Protein AF-A0A1Q3M1L5-F1 (afdb_monomer)

Sequence (133 aa):
MLYLYFLTCEHQNSAGCFRLPNGYASADLGWPTEQYMSVRQILIDGEMIAFDAATSTIYVERWFQHCAAMSDKHAIGIRRVISAIESDVIREKVEADFEASEVLRKGIQNPLDVSFSNGSHLLKSNFMTGRAR

Nearest PDB structures (foldseek):
  5y6i-assembly1_B  TM=6.239E-01  e=2.937E-01  Pseudomonas aeruginosa
  2qqa-assembly1_A-2  TM=4.681E-01  e=2.451E-01  Corynebacterium diphtheriae
  4b8x-assembly1_B  TM=4.845E-01  e=1.498E+00  Streptomyces coelicolor
  2isz-assembly1_B  TM=4.526E-01  e=1.328E+00  Mycobacterium tu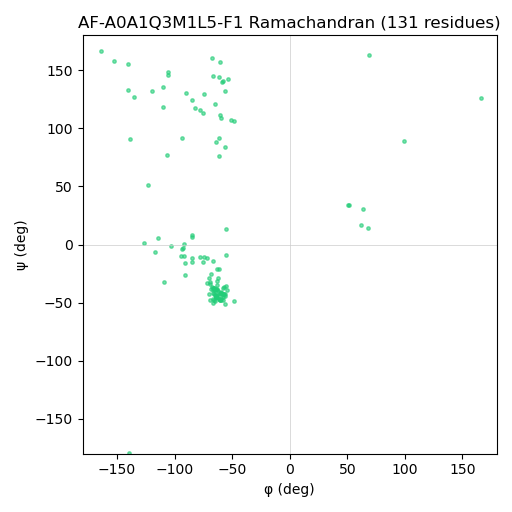berculosis
  2isy-assembly1_B  TM=4.240E-01  e=1.177E+00  Mycobacterium tuberculosis

Foldseek 3Di:
DLLVCLVDPPQADLLQKGADDLVNSCVVVVHDSVVVVVVVVVCVVVQQWDADPVRNMIHGPLSCVPRAQPDPVSLVVNVVVLVPDPDPVVSVVSVVSNVVSVCVVVDVCDPVNPPPPDDPPVVPPCPPVPPDD

Structure (mmCIF, N/CA/C/O backbone):
data_AF-A0A1Q3M1L5-F1
#
_entry.id   AF-A0A1Q3M1L5-F1
#
loop_
_atom_site.group_PDB
_atom_site.id
_atom_site.type_symbol
_atom_site.label_atom_id
_atom_site.label_alt_id
_atom_site.label_comp_id
_atom_site.label_asym_id
_atom_site.label_entity_id
_atom_site.label_seq_id
_atom_site.pdbx_PDB_ins_code
_atom_site.Cartn_x
_atom_site.Cartn_y
_atom_site.Cartn_z
_atom_site.occupancy
_atom_site.B_iso_or_equiv
_atom_site.auth_seq_id
_atom_site.auth_comp_id
_atom_site.auth_asym_id
_atom_site.auth_atom_id
_atom_site.pdbx_PDB_model_num
ATOM 1 N N . MET A 1 1 ? -16.704 3.752 -2.698 1.00 83.81 1 MET A N 1
ATOM 2 C CA . MET A 1 1 ? -16.110 4.915 -2.001 1.00 83.81 1 MET A CA 1
ATOM 3 C C . MET A 1 1 ? -14.828 4.542 -1.268 1.00 83.81 1 MET A C 1
ATOM 5 O O . MET A 1 1 ? -13.820 5.163 -1.557 1.00 83.81 1 MET A O 1
ATOM 9 N N . LEU A 1 2 ? -14.812 3.503 -0.420 1.00 95.50 2 LEU A N 1
ATOM 10 C CA . LEU A 1 2 ? -13.605 3.128 0.334 1.00 95.50 2 LEU A CA 1
ATOM 11 C C . LEU A 1 2 ? -12.372 2.820 -0.540 1.00 95.50 2 LEU A C 1
ATOM 13 O O . LEU A 1 2 ? -11.283 3.296 -0.251 1.00 95.50 2 LEU A O 1
ATOM 17 N N . TYR A 1 3 ? -12.545 2.089 -1.645 1.00 96.44 3 TYR A N 1
ATOM 18 C CA . TYR A 1 3 ? -11.431 1.808 -2.559 1.00 96.44 3 TYR A CA 1
ATOM 19 C C . TYR A 1 3 ? -10.819 3.083 -3.161 1.00 96.44 3 TYR A C 1
ATOM 21 O O . TYR A 1 3 ? -9.604 3.233 -3.176 1.00 96.44 3 TYR A O 1
ATOM 29 N N . LEU A 1 4 ? -11.658 4.040 -3.581 1.00 95.44 4 LEU A N 1
ATOM 30 C CA . LEU A 1 4 ? -11.189 5.338 -4.076 1.00 95.44 4 LEU A CA 1
ATOM 31 C C . LEU A 1 4 ? -10.391 6.081 -3.001 1.00 95.44 4 LEU A C 1
ATOM 33 O O . LEU A 1 4 ? -9.333 6.616 -3.301 1.00 95.44 4 LEU A O 1
ATOM 37 N N . TYR A 1 5 ? -10.859 6.055 -1.751 1.00 95.94 5 TYR A N 1
ATOM 38 C CA . TYR A 1 5 ? -10.115 6.629 -0.635 1.00 95.94 5 TYR A CA 1
ATOM 39 C C . TYR A 1 5 ? -8.724 5.990 -0.491 1.00 95.94 5 TYR A C 1
ATOM 41 O O . TYR A 1 5 ? -7.746 6.722 -0.412 1.00 95.94 5 TYR A O 1
ATOM 49 N N . PHE A 1 6 ? -8.581 4.662 -0.565 1.00 96.62 6 PHE A N 1
ATOM 50 C CA . PHE A 1 6 ? -7.250 4.034 -0.514 1.00 96.62 6 PHE A CA 1
ATOM 51 C C . PHE A 1 6 ? -6.341 4.425 -1.683 1.00 96.62 6 PHE A C 1
ATOM 53 O O . PHE A 1 6 ? -5.131 4.530 -1.504 1.00 96.62 6 PHE A O 1
ATOM 60 N N . LEU A 1 7 ? -6.901 4.687 -2.864 1.00 95.31 7 LEU A N 1
ATOM 61 C CA . LEU A 1 7 ? -6.125 5.160 -4.011 1.00 95.31 7 LEU A CA 1
ATOM 62 C C . LEU A 1 7 ? -5.619 6.598 -3.842 1.00 95.31 7 LEU A C 1
ATOM 64 O O . LEU A 1 7 ? -4.586 6.935 -4.414 1.00 95.31 7 LEU A O 1
ATOM 68 N N . THR A 1 8 ? -6.335 7.442 -3.093 1.00 93.81 8 THR A N 1
ATOM 69 C CA . THR A 1 8 ? -6.110 8.899 -3.102 1.00 93.81 8 THR A CA 1
ATOM 70 C C . THR A 1 8 ? -5.878 9.535 -1.730 1.00 93.81 8 THR A C 1
ATOM 72 O O . THR A 1 8 ? -5.760 10.756 -1.661 1.00 93.81 8 THR A O 1
ATOM 75 N N . CYS A 1 9 ? -5.869 8.770 -0.636 1.00 92.19 9 CYS A N 1
ATOM 76 C CA . CYS A 1 9 ? -5.687 9.319 0.712 1.00 92.19 9 CYS A CA 1
ATOM 77 C C . CYS A 1 9 ? -4.279 9.897 0.922 1.00 92.19 9 CYS A C 1
ATOM 79 O O . CYS A 1 9 ? -3.3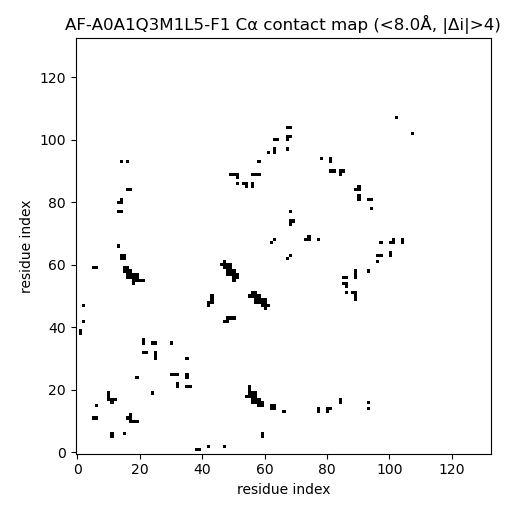30 9.546 0.221 1.00 92.19 9 CYS A O 1
ATOM 81 N N . GLU A 1 10 ? -4.132 10.756 1.932 1.00 90.69 10 GLU A N 1
ATOM 82 C CA . GLU A 1 10 ? -2.849 11.394 2.266 1.00 90.69 10 GLU A CA 1
ATOM 83 C C . GLU A 1 10 ? -1.759 10.406 2.704 1.00 90.69 10 GLU A C 1
ATOM 85 O O . GLU A 1 10 ? -0.571 10.709 2.613 1.00 90.69 10 GLU A O 1
ATOM 90 N N . HIS A 1 11 ? -2.151 9.214 3.155 1.00 89.94 11 HIS A N 1
ATOM 91 C CA . HIS A 1 11 ? -1.225 8.163 3.566 1.00 89.94 11 HIS A CA 1
ATOM 92 C C . HIS A 1 11 ? -0.605 7.417 2.381 1.00 89.94 11 HIS A C 1
ATOM 94 O O . HIS A 1 11 ? 0.323 6.628 2.576 1.00 89.94 11 HIS A O 1
ATOM 100 N N . GLN A 1 12 ? -1.111 7.640 1.165 1.00 92.12 12 GLN A N 1
ATOM 101 C CA . GLN A 1 12 ? -0.648 6.929 -0.013 1.00 92.12 12 GLN A CA 1
ATOM 102 C C . GLN A 1 12 ? 0.803 7.292 -0.353 1.00 92.12 12 GLN A C 1
ATOM 104 O O . GLN A 1 12 ? 1.255 8.426 -0.189 1.00 92.12 12 GLN A O 1
ATOM 109 N N . ASN A 1 13 ? 1.551 6.311 -0.851 1.00 94.44 13 ASN A N 1
ATOM 110 C CA . ASN A 1 13 ? 2.940 6.482 -1.259 1.00 94.44 13 ASN A CA 1
ATOM 111 C C . ASN A 1 13 ? 3.235 5.724 -2.560 1.00 94.44 13 ASN A C 1
ATOM 113 O O . ASN A 1 13 ? 2.368 5.080 -3.149 1.00 94.44 13 ASN A O 1
ATOM 117 N N . SER A 1 14 ? 4.480 5.801 -3.030 1.00 95.06 14 SER A N 1
ATOM 118 C CA . SER A 1 14 ? 4.882 5.189 -4.299 1.00 95.06 14 SER A CA 1
ATOM 119 C C . SER A 1 14 ? 4.833 3.657 -4.306 1.00 95.06 14 SER A C 1
ATOM 121 O O . SER A 1 14 ? 4.850 3.075 -5.388 1.00 95.06 14 SER A O 1
ATOM 123 N N . ALA A 1 15 ? 4.733 3.003 -3.144 1.00 96.81 15 ALA A N 1
ATOM 124 C CA . ALA A 1 15 ? 4.612 1.552 -3.028 1.00 96.81 15 ALA A CA 1
ATOM 125 C C . ALA A 1 15 ? 3.154 1.056 -2.957 1.00 96.81 15 ALA A C 1
ATOM 127 O O . ALA A 1 15 ? 2.937 -0.152 -2.905 1.00 96.81 15 ALA A O 1
ATOM 128 N N . GLY A 1 16 ? 2.157 1.952 -2.928 1.00 96.19 16 GLY A N 1
ATOM 129 C CA . GLY A 1 16 ? 0.746 1.558 -2.829 1.00 96.19 16 GLY A CA 1
ATOM 130 C C . GLY A 1 16 ? 0.373 0.933 -1.481 1.00 96.19 16 GLY A C 1
ATOM 131 O O . GLY A 1 16 ? -0.661 0.271 -1.378 1.00 96.19 16 GLY A O 1
ATOM 132 N N . CYS A 1 17 ? 1.238 1.081 -0.472 1.00 96.94 17 CYS A N 1
ATOM 133 C CA . CYS A 1 17 ? 1.165 0.371 0.799 1.00 96.94 17 CYS A CA 1
ATOM 134 C C . CYS A 1 17 ? 1.411 1.313 1.974 1.00 96.94 17 CYS A C 1
ATOM 136 O O . CYS A 1 17 ? 2.446 1.975 2.034 1.00 96.94 17 CYS A O 1
ATOM 138 N N . PHE A 1 18 ? 0.505 1.342 2.946 1.00 97.31 18 PHE A N 1
ATOM 139 C CA . PHE A 1 18 ? 0.584 2.257 4.083 1.00 97.31 18 PHE A CA 1
ATOM 140 C C . PHE A 1 18 ? -0.104 1.689 5.325 1.00 97.31 18 PHE A C 1
ATOM 142 O O . PHE A 1 18 ? -0.958 0.805 5.252 1.00 97.31 18 PHE A O 1
ATOM 149 N N . ARG A 1 19 ? 0.277 2.198 6.498 1.00 96.19 19 ARG A N 1
ATOM 150 C CA . ARG A 1 19 ? -0.367 1.854 7.768 1.00 96.19 19 ARG A CA 1
ATOM 151 C C . ARG A 1 19 ? -1.591 2.746 7.983 1.00 96.19 19 ARG A C 1
ATOM 153 O O . ARG A 1 19 ? -1.456 3.963 8.022 1.00 96.19 19 ARG A O 1
ATOM 160 N N . LEU A 1 20 ? -2.756 2.133 8.187 1.00 96.38 20 LEU A N 1
ATOM 161 C CA . LEU A 1 20 ? -4.017 2.817 8.459 1.00 96.38 20 LEU A CA 1
ATOM 162 C C . LEU A 1 20 ? -4.837 2.107 9.556 1.00 96.38 20 LEU A C 1
ATOM 164 O O . LEU A 1 20 ? -5.663 1.231 9.273 1.00 96.38 20 LEU A O 1
ATOM 168 N N . PRO A 1 21 ? -4.642 2.495 10.828 1.00 96.75 21 PRO A N 1
ATOM 169 C CA . PRO A 1 21 ? -5.519 2.113 11.926 1.00 96.75 21 PRO A CA 1
ATOM 170 C C . PRO A 1 21 ? -6.989 2.446 11.646 1.00 96.75 21 PRO A C 1
ATOM 172 O O . PRO A 1 21 ? -7.308 3.513 11.121 1.00 96.75 21 PRO A O 1
ATOM 175 N N . ASN A 1 22 ? -7.901 1.568 1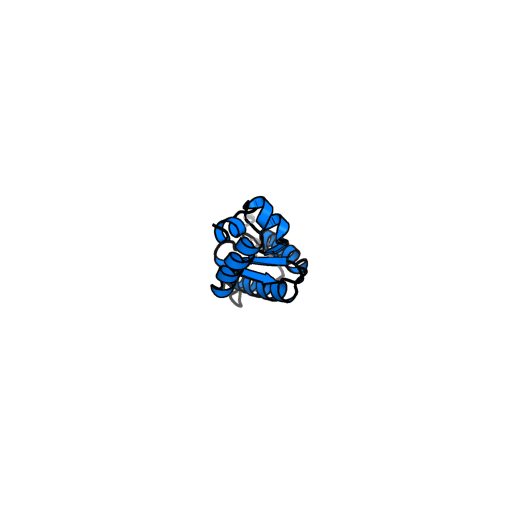2.077 1.00 96.12 22 ASN A N 1
ATOM 176 C CA . ASN A 1 22 ? -9.336 1.713 11.800 1.00 96.12 22 ASN A CA 1
ATOM 177 C C . ASN A 1 22 ? -9.911 3.064 12.261 1.00 96.12 22 ASN A C 1
ATOM 179 O O . ASN A 1 22 ? -10.793 3.602 11.598 1.00 96.12 22 ASN A O 1
ATOM 183 N N . GLY A 1 23 ? -9.421 3.606 13.383 1.00 94.69 23 GLY 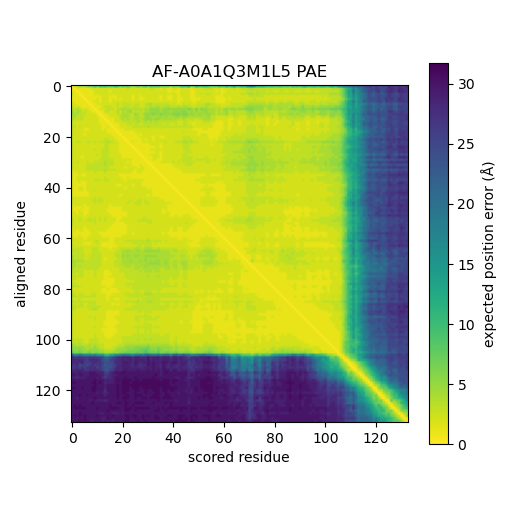A N 1
ATOM 184 C CA . GLY A 1 23 ? -9.890 4.882 13.930 1.00 94.69 23 GLY A CA 1
ATOM 185 C C . GLY A 1 23 ? -9.618 6.073 13.010 1.00 94.69 23 GLY A C 1
ATOM 186 O O . GLY A 1 23 ? -10.490 6.923 12.869 1.00 94.69 23 GLY A O 1
ATOM 187 N N . TYR A 1 24 ? -8.464 6.099 12.333 1.00 95.12 24 TYR A N 1
ATOM 188 C CA . TYR A 1 24 ? -8.145 7.157 11.369 1.00 95.12 24 TYR A CA 1
ATOM 189 C C . TYR A 1 24 ? -9.024 7.049 10.124 1.00 95.12 24 TYR A C 1
ATOM 191 O O . TYR A 1 24 ? -9.694 8.011 9.772 1.00 95.12 24 TYR A O 1
ATOM 199 N N . ALA A 1 25 ? -9.144 5.848 9.548 1.00 94.44 25 ALA A N 1
ATOM 200 C CA . ALA A 1 25 ? -10.026 5.619 8.401 1.00 94.44 25 ALA A CA 1
ATOM 201 C C . ALA A 1 25 ? -11.482 6.021 8.694 1.00 94.44 25 ALA A C 1
ATOM 203 O O . ALA A 1 25 ? -12.156 6.638 7.874 1.00 94.44 25 ALA A O 1
ATOM 204 N N . SER A 1 26 ? -11.969 5.668 9.886 1.00 95.50 26 SER A N 1
ATOM 205 C CA . SER A 1 26 ? -13.335 5.966 10.322 1.00 95.50 26 SER A CA 1
ATOM 206 C C . SER A 1 26 ? -13.555 7.468 10.507 1.00 95.50 26 SER A C 1
ATOM 208 O O . SER A 1 26 ? -14.607 7.975 10.122 1.00 95.50 26 SER A O 1
ATOM 210 N N . ALA A 1 27 ? -12.561 8.184 11.045 1.00 95.31 27 ALA A N 1
ATOM 211 C CA . ALA A 1 27 ? -12.607 9.635 11.197 1.00 95.31 27 ALA A CA 1
ATOM 212 C C . ALA A 1 27 ? -12.628 10.351 9.837 1.00 95.31 27 ALA A C 1
ATOM 214 O O . ALA A 1 27 ? -13.498 11.191 9.618 1.00 95.31 27 ALA A O 1
ATOM 215 N N . ASP A 1 28 ? -11.745 9.968 8.912 1.00 94.31 28 ASP A N 1
ATOM 216 C CA . ASP A 1 28 ? -11.653 10.573 7.577 1.00 94.31 28 ASP A CA 1
ATOM 217 C C . ASP A 1 28 ? -12.930 10.372 6.753 1.00 94.31 28 ASP A C 1
ATOM 219 O O . ASP A 1 28 ? -13.379 11.268 6.038 1.00 94.31 28 ASP A O 1
ATOM 223 N N . LEU A 1 29 ? -13.525 9.181 6.850 1.00 93.81 29 LEU A N 1
ATOM 224 C CA . LEU A 1 29 ? -14.732 8.817 6.106 1.00 93.81 29 LEU A CA 1
ATOM 225 C C . LEU A 1 29 ? -16.022 9.275 6.800 1.00 93.81 29 LEU A C 1
ATOM 227 O O . LEU A 1 29 ? -17.086 9.252 6.178 1.00 93.81 29 LEU A O 1
ATOM 231 N N . GLY A 1 30 ? -15.952 9.648 8.082 1.00 95.94 30 GLY A N 1
ATOM 232 C CA . GLY A 1 30 ? -17.123 9.908 8.920 1.00 95.94 30 GLY A CA 1
ATOM 233 C C . GLY A 1 30 ? -17.998 8.667 9.129 1.00 95.94 30 GLY A C 1
ATOM 234 O O . GLY A 1 30 ? -19.219 8.783 9.225 1.00 95.94 30 GLY A O 1
ATOM 235 N N . TRP A 1 31 ? -17.402 7.470 9.133 1.00 96.94 31 TRP A N 1
ATOM 236 C CA . TRP A 1 31 ? -18.122 6.195 9.226 1.00 96.94 31 TRP A CA 1
ATOM 237 C C . TRP A 1 31 ? -17.972 5.559 10.609 1.00 96.94 31 TRP A C 1
ATOM 239 O O . TRP A 1 31 ? -16.913 5.668 11.225 1.00 96.94 31 TRP A O 1
ATOM 249 N N . PRO A 1 32 ? -18.980 4.810 11.089 1.00 97.50 32 PRO A N 1
ATOM 250 C CA . PRO A 1 32 ? -18.789 3.877 12.189 1.00 97.50 32 PRO A CA 1
ATOM 251 C C . PRO A 1 32 ? -17.707 2.843 11.851 1.00 97.50 32 PRO A C 1
ATOM 253 O O . PRO A 1 32 ? -17.669 2.304 10.742 1.00 97.50 32 PRO A O 1
ATOM 256 N N . THR A 1 33 ? -16.870 2.499 12.831 1.00 96.62 33 THR A N 1
ATOM 257 C CA . THR A 1 33 ? -15.766 1.541 12.656 1.00 96.62 33 THR A CA 1
ATOM 258 C C . THR A 1 33 ? -16.231 0.192 12.100 1.00 96.62 33 THR A C 1
ATOM 260 O O . THR A 1 33 ? -15.567 -0.381 11.240 1.00 96.62 33 THR A O 1
ATOM 263 N N . GLU A 1 34 ? -17.390 -0.305 12.536 1.00 97.12 34 GLU A N 1
ATOM 264 C CA . GLU A 1 34 ? -17.965 -1.570 12.056 1.00 97.12 34 GLU A CA 1
ATOM 265 C C . GLU A 1 34 ? -18.348 -1.510 10.569 1.00 97.12 34 GLU A C 1
ATOM 267 O O . GLU A 1 34 ? -18.098 -2.451 9.809 1.00 97.12 34 GLU A O 1
ATOM 272 N N . GLN A 1 35 ? -18.888 -0.372 10.120 1.00 97.00 35 GLN A N 1
ATOM 273 C CA . GLN A 1 35 ? -19.172 -0.134 8.706 1.00 97.00 35 GLN A CA 1
ATOM 274 C C . GLN A 1 35 ? -17.875 -0.112 7.889 1.00 97.00 35 GLN A C 1
ATOM 276 O O . GLN A 1 35 ? -17.793 -0.753 6.846 1.00 97.00 35 GLN A O 1
ATOM 281 N N . TYR A 1 36 ? -16.835 0.576 8.362 1.00 97.44 36 TYR A N 1
ATOM 282 C CA . TYR A 1 36 ? -15.535 0.562 7.691 1.00 97.44 36 TYR A CA 1
ATOM 283 C C . TYR A 1 36 ? -14.956 -0.857 7.594 1.00 97.44 36 TYR A C 1
ATOM 285 O O . TYR A 1 36 ? -14.536 -1.277 6.516 1.00 97.44 36 TYR A O 1
ATOM 293 N N . MET A 1 37 ? -14.969 -1.615 8.693 1.00 97.69 37 MET A N 1
ATOM 294 C CA . MET A 1 37 ? -14.421 -2.971 8.734 1.00 97.69 37 MET A CA 1
ATOM 295 C C . MET A 1 37 ? -15.170 -3.930 7.804 1.00 97.69 37 MET A C 1
ATOM 297 O O . MET A 1 37 ? -14.524 -4.684 7.079 1.00 97.69 37 MET A O 1
ATOM 301 N N . SER A 1 38 ? -16.505 -3.873 7.776 1.00 97.94 38 SER A N 1
ATOM 302 C CA . SER A 1 38 ? -17.318 -4.700 6.871 1.00 97.94 38 SER A CA 1
ATOM 303 C C . SER A 1 38 ? -17.063 -4.375 5.398 1.00 97.94 38 SER A C 1
ATOM 305 O O . SER A 1 38 ? -16.834 -5.280 4.600 1.00 97.94 38 SER A O 1
ATOM 307 N N . VAL A 1 39 ? -17.013 -3.091 5.028 1.00 97.94 39 VAL A N 1
ATOM 308 C CA . VAL A 1 39 ? -16.715 -2.688 3.645 1.00 97.94 39 VAL A CA 1
ATOM 309 C C . VAL A 1 39 ? -15.272 -3.029 3.267 1.00 97.94 39 VAL A C 1
ATOM 311 O O . VAL A 1 39 ? -15.026 -3.450 2.139 1.00 97.94 39 VAL A O 1
ATOM 314 N N . ARG A 1 40 ? -14.314 -2.903 4.194 1.00 98.12 40 ARG A N 1
ATOM 315 C CA . ARG A 1 40 ? -12.931 -3.343 3.968 1.00 98.12 40 ARG A CA 1
ATOM 316 C C . ARG A 1 40 ? -12.869 -4.843 3.695 1.00 98.12 40 ARG A C 1
ATOM 318 O O . ARG A 1 40 ? -12.154 -5.234 2.781 1.00 98.12 40 ARG A O 1
ATOM 325 N N . GLN A 1 41 ? -13.627 -5.658 4.431 1.00 98.31 41 GLN A N 1
ATOM 326 C CA . GLN A 1 41 ? -13.668 -7.103 4.199 1.00 98.31 41 GLN A CA 1
ATOM 327 C C . GLN A 1 41 ? -14.155 -7.435 2.784 1.00 98.31 41 GLN A C 1
ATOM 329 O O . GLN A 1 41 ? -13.519 -8.230 2.110 1.00 98.31 41 GLN A O 1
ATOM 334 N N . ILE A 1 42 ? -15.180 -6.740 2.280 1.00 98.38 42 ILE A N 1
ATOM 335 C CA . ILE A 1 42 ? -15.647 -6.903 0.891 1.00 98.38 42 ILE A CA 1
ATOM 336 C C . ILE A 1 42 ? -14.524 -6.613 -0.123 1.00 98.38 42 ILE A C 1
ATOM 338 O O . ILE A 1 42 ? -14.424 -7.287 -1.144 1.00 98.38 42 ILE A O 1
ATOM 342 N N . LEU A 1 43 ? -13.668 -5.618 0.142 1.00 98.25 43 LEU A N 1
ATOM 343 C CA . LEU A 1 43 ? -12.532 -5.303 -0.734 1.00 98.25 43 LEU A CA 1
ATOM 344 C C . LEU A 1 43 ? -11.411 -6.349 -0.656 1.00 98.25 43 LEU A C 1
ATOM 346 O O . LEU A 1 43 ? -10.751 -6.584 -1.666 1.00 98.25 43 LEU A O 1
ATOM 350 N N . ILE A 1 44 ? -11.200 -6.960 0.514 1.00 98.19 44 ILE A N 1
ATOM 351 C CA . ILE A 1 44 ? -10.262 -8.080 0.692 1.00 98.19 44 ILE A CA 1
ATOM 352 C C . ILE A 1 44 ? -10.775 -9.301 -0.076 1.00 98.19 44 ILE A C 1
ATOM 354 O O . ILE A 1 44 ? -10.045 -9.868 -0.882 1.00 98.19 44 ILE A O 1
ATOM 358 N N . ASP A 1 45 ? -12.047 -9.659 0.116 1.00 98.25 45 ASP A N 1
ATOM 359 C CA . ASP A 1 45 ? -12.684 -10.807 -0.542 1.00 98.25 45 ASP A CA 1
ATOM 360 C C . ASP A 1 45 ? -12.719 -10.646 -2.072 1.00 98.25 45 ASP A C 1
ATOM 362 O O . ASP A 1 45 ? -12.687 -11.626 -2.811 1.00 98.25 45 ASP A O 1
ATOM 366 N N . GLY A 1 46 ? -12.773 -9.400 -2.552 1.00 97.75 46 GLY A N 1
ATOM 367 C CA . GLY A 1 46 ? -12.691 -9.052 -3.969 1.00 97.75 46 GLY A CA 1
ATOM 368 C C . GLY A 1 46 ? -11.271 -8.921 -4.525 1.00 97.75 46 GLY A C 1
ATOM 369 O O . GLY A 1 46 ? -11.135 -8.455 -5.655 1.00 97.75 46 GLY A O 1
ATOM 370 N N . GLU A 1 47 ? -10.230 -9.252 -3.750 1.00 97.00 47 GLU A N 1
ATOM 371 C CA . GLU A 1 47 ? -8.813 -9.114 -4.134 1.00 97.00 47 GLU A CA 1
ATOM 372 C C . GLU A 1 47 ? -8.462 -7.705 -4.651 1.00 97.00 47 GLU A C 1
ATOM 374 O O . GLU A 1 47 ? -7.651 -7.522 -5.564 1.00 97.00 47 GLU A O 1
ATOM 379 N N . MET A 1 48 ? -9.117 -6.681 -4.099 1.00 97.81 48 MET A N 1
ATOM 380 C CA . MET A 1 48 ? -8.852 -5.280 -4.433 1.00 97.81 48 MET A CA 1
ATOM 381 C C . MET A 1 48 ? -7.799 -4.670 -3.508 1.00 97.81 48 MET A C 1
ATOM 383 O O . MET A 1 48 ? -7.116 -3.714 -3.882 1.00 97.81 48 MET A O 1
ATOM 387 N N . ILE A 1 49 ? -7.684 -5.204 -2.292 1.00 98.25 49 ILE A N 1
ATOM 388 C CA . ILE A 1 49 ? -6.658 -4.849 -1.315 1.00 98.25 49 ILE A CA 1
ATOM 389 C C . ILE A 1 49 ? -6.172 -6.100 -0.581 1.00 98.25 49 ILE A C 1
ATOM 391 O O . ILE A 1 49 ? -6.933 -7.047 -0.390 1.00 98.25 49 ILE A O 1
ATOM 395 N N . ALA A 1 50 ? -4.952 -6.036 -0.060 1.00 98.31 50 ALA A N 1
ATOM 396 C CA . ALA A 1 50 ? -4.489 -6.902 1.014 1.00 98.31 50 ALA A CA 1
ATOM 397 C C . ALA A 1 50 ? -4.419 -6.104 2.322 1.00 98.31 50 ALA A C 1
ATOM 399 O O . ALA A 1 50 ? -4.126 -4.905 2.324 1.00 98.31 50 ALA A O 1
ATOM 400 N N . PHE A 1 51 ? -4.703 -6.762 3.444 1.00 98.38 51 PHE A N 1
ATOM 401 C CA . PHE A 1 51 ? -4.710 -6.124 4.756 1.00 98.38 51 PHE A CA 1
ATOM 402 C C . PHE A 1 51 ? -4.122 -7.042 5.823 1.00 98.38 51 PHE A C 1
ATOM 404 O O . PHE A 1 51 ? -4.528 -8.195 5.943 1.00 98.38 51 PHE A O 1
ATOM 411 N N . ASP A 1 52 ? -3.225 -6.494 6.638 1.00 98.19 52 ASP A N 1
ATOM 412 C CA . ASP A 1 52 ? -2.734 -7.134 7.854 1.00 98.19 52 ASP A CA 1
ATOM 413 C C . ASP A 1 52 ? -3.266 -6.402 9.091 1.00 98.19 52 ASP A C 1
ATOM 415 O O . ASP A 1 52 ? -2.982 -5.224 9.326 1.00 98.19 52 ASP A O 1
ATOM 419 N N . ALA A 1 53 ? -4.033 -7.121 9.910 1.00 96.94 53 ALA A N 1
ATOM 420 C CA . ALA A 1 53 ? -4.637 -6.582 11.119 1.00 96.94 53 ALA A CA 1
ATOM 421 C C . ALA A 1 53 ? -3.612 -6.272 12.221 1.00 96.94 53 ALA A C 1
ATOM 423 O O . ALA A 1 53 ? -3.823 -5.317 12.971 1.00 96.94 53 ALA A O 1
ATOM 424 N N . ALA A 1 54 ? -2.513 -7.031 12.319 1.00 97.31 54 ALA A N 1
ATOM 425 C CA . ALA A 1 54 ? -1.531 -6.871 13.395 1.00 97.31 54 ALA A CA 1
ATOM 426 C C . ALA A 1 54 ? -0.807 -5.519 13.300 1.00 97.31 54 ALA A C 1
ATOM 428 O O . ALA A 1 54 ? -0.639 -4.802 14.286 1.00 97.31 54 ALA A O 1
ATOM 429 N N . THR A 1 55 ? -0.454 -5.137 12.078 1.00 97.50 55 THR A N 1
ATOM 430 C CA . THR A 1 55 ? 0.281 -3.908 11.748 1.00 97.50 55 THR A CA 1
ATOM 431 C C . THR A 1 55 ? -0.622 -2.817 11.171 1.00 97.50 55 THR A C 1
ATOM 433 O O . THR A 1 55 ? -0.165 -1.703 10.897 1.00 97.50 55 THR A O 1
ATOM 436 N N . SER A 1 56 ? -1.920 -3.100 11.006 1.00 97.50 56 SER A N 1
ATOM 437 C CA . SER A 1 56 ? -2.882 -2.224 10.327 1.00 97.50 56 SER A CA 1
ATOM 438 C C . SER A 1 56 ? -2.386 -1.760 8.952 1.00 97.50 56 SER A C 1
ATOM 440 O O . SER A 1 56 ? -2.632 -0.621 8.557 1.00 97.50 56 SER A O 1
ATOM 442 N N . THR A 1 57 ? -1.642 -2.605 8.241 1.00 97.94 57 THR A N 1
ATOM 443 C CA . THR A 1 57 ? -1.067 -2.279 6.936 1.00 97.94 57 THR A CA 1
ATOM 444 C C . THR A 1 57 ? -2.038 -2.650 5.825 1.00 97.94 57 THR A C 1
ATOM 446 O O . THR A 1 57 ? -2.556 -3.763 5.792 1.00 97.94 57 THR A O 1
ATOM 449 N N . ILE A 1 58 ? -2.274 -1.711 4.912 1.00 98.06 58 ILE A N 1
ATOM 450 C CA . ILE A 1 58 ? -3.073 -1.887 3.700 1.00 98.06 58 ILE A CA 1
ATOM 451 C C . ILE A 1 58 ? -2.130 -1.858 2.507 1.00 98.06 58 ILE A C 1
ATOM 453 O O . ILE A 1 58 ? -1.283 -0.971 2.421 1.00 98.06 58 ILE A O 1
ATOM 457 N N . TYR A 1 59 ? -2.329 -2.780 1.573 1.00 98.56 59 TYR A N 1
ATOM 458 C CA . TYR A 1 59 ? -1.759 -2.728 0.235 1.00 98.56 59 TYR A CA 1
ATOM 459 C C . TYR A 1 59 ? -2.878 -2.698 -0.801 1.00 98.56 59 TYR A C 1
ATOM 461 O O . TYR A 1 59 ? -3.816 -3.492 -0.730 1.00 98.56 59 TYR A O 1
ATOM 469 N N . VAL A 1 60 ? -2.787 -1.781 -1.761 1.00 98.25 60 VAL A N 1
ATOM 470 C CA . VAL A 1 60 ? -3.693 -1.747 -2.911 1.00 98.25 60 VAL A CA 1
ATOM 471 C C . VAL A 1 60 ? -3.206 -2.747 -3.952 1.00 98.25 60 VAL A C 1
ATOM 473 O O . VAL A 1 60 ? -2.127 -2.594 -4.520 1.00 98.25 60 VAL A O 1
ATOM 476 N N . GLU A 1 61 ? -4.026 -3.753 -4.234 1.00 97.56 61 GLU A N 1
ATOM 477 C CA . GLU A 1 61 ? -3.680 -4.807 -5.187 1.00 97.56 61 GLU A CA 1
ATOM 478 C C . GLU A 1 61 ? -3.454 -4.230 -6.585 1.00 97.56 61 GLU A C 1
ATOM 480 O O . GLU A 1 61 ? -4.137 -3.294 -7.012 1.00 97.56 61 GLU A O 1
ATOM 485 N N . ARG A 1 62 ? -2.498 -4.815 -7.319 1.00 95.81 62 ARG A N 1
ATOM 486 C CA . ARG A 1 62 ? -2.153 -4.428 -8.702 1.00 95.81 62 ARG A CA 1
ATOM 487 C C . ARG A 1 62 ? -1.655 -2.986 -8.843 1.00 95.81 62 ARG A C 1
ATOM 489 O O . ARG A 1 62 ? -1.582 -2.482 -9.963 1.00 95.81 62 ARG A O 1
ATOM 496 N N . TRP A 1 63 ? -1.249 -2.336 -7.749 1.00 97.62 63 TRP A N 1
ATOM 497 C CA . TRP A 1 63 ? -0.781 -0.948 -7.756 1.00 97.62 63 TRP A CA 1
ATOM 498 C C . TRP A 1 63 ? 0.264 -0.673 -8.846 1.00 97.62 63 TRP A C 1
ATOM 500 O O . TRP A 1 63 ? 0.110 0.254 -9.639 1.00 97.62 63 TRP A O 1
ATOM 510 N N . PHE A 1 64 ? 1.289 -1.520 -8.962 1.00 97.38 64 PHE A N 1
ATOM 511 C CA . PHE A 1 64 ? 2.383 -1.306 -9.914 1.00 97.38 64 PHE A CA 1
ATOM 512 C C . PHE A 1 64 ? 2.008 -1.536 -11.386 1.00 97.38 64 PHE A C 1
ATOM 514 O O . PHE A 1 64 ? 2.743 -1.096 -12.265 1.00 97.38 64 PHE A O 1
ATOM 521 N N . GLN A 1 65 ? 0.845 -2.128 -11.686 1.00 94.62 65 GLN A N 1
ATOM 522 C CA . GLN A 1 65 ? 0.326 -2.175 -13.062 1.00 94.62 65 GLN A CA 1
ATOM 523 C C . GLN A 1 65 ? -0.096 -0.785 -13.558 1.00 94.62 65 GLN A C 1
ATOM 525 O O . GLN A 1 65 ? -0.102 -0.522 -14.760 1.00 94.62 65 GLN A O 1
ATOM 530 N N . HIS A 1 66 ? -0.441 0.109 -12.630 1.00 92.44 66 HIS A N 1
ATOM 531 C CA . HIS A 1 66 ? -0.895 1.468 -12.916 1.00 92.44 66 HIS A CA 1
ATOM 532 C C . HIS A 1 66 ? 0.140 2.523 -12.510 1.00 92.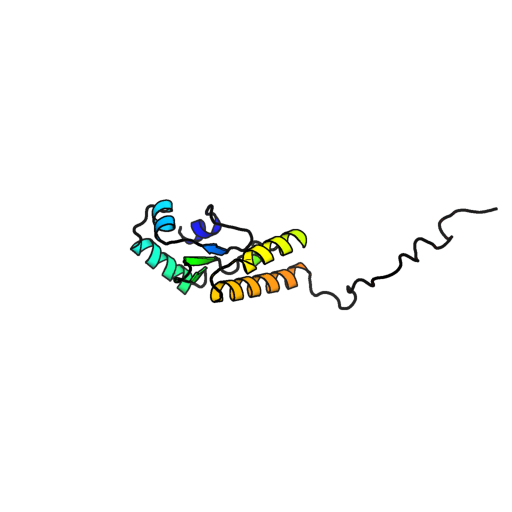44 66 HIS A C 1
ATOM 534 O O . HIS A 1 66 ? 0.261 3.560 -13.159 1.00 92.44 66 HIS A O 1
ATOM 540 N N . CYS A 1 67 ? 0.908 2.246 -11.457 1.00 93.81 67 CYS A N 1
ATOM 541 C CA . CYS A 1 67 ? 1.855 3.162 -10.830 1.00 93.81 67 CYS A CA 1
ATOM 542 C C . CYS A 1 67 ? 3.271 2.566 -10.795 1.00 93.81 67 CYS A C 1
ATOM 544 O O . CYS A 1 67 ? 3.916 2.514 -9.748 1.00 93.81 67 CYS A O 1
ATOM 546 N N . ALA A 1 68 ? 3.755 2.098 -11.948 1.00 94.44 68 ALA A N 1
ATOM 547 C CA . ALA A 1 68 ? 5.115 1.585 -12.095 1.00 94.44 68 ALA A CA 1
ATOM 548 C C . ALA A 1 68 ? 6.179 2.655 -11.777 1.00 94.44 68 ALA A C 1
ATOM 550 O O . ALA A 1 68 ? 5.952 3.866 -11.895 1.00 94.44 68 ALA A O 1
ATOM 551 N N . ALA A 1 69 ? 7.389 2.212 -11.423 1.00 96.31 69 ALA A N 1
ATOM 552 C CA . ALA A 1 69 ? 8.515 3.123 -11.278 1.00 96.31 69 ALA A CA 1
ATOM 553 C C . ALA A 1 69 ? 8.778 3.870 -12.598 1.00 96.31 69 ALA A C 1
ATOM 555 O O . ALA A 1 69 ? 8.750 3.304 -13.685 1.00 96.31 69 ALA A O 1
ATOM 556 N N . MET A 1 70 ? 9.092 5.158 -12.501 1.00 93.12 70 MET A N 1
ATOM 557 C CA . MET A 1 70 ? 9.332 6.011 -13.677 1.00 93.12 70 MET A CA 1
ATOM 558 C C . MET A 1 70 ? 10.810 6.041 -14.095 1.00 93.12 70 MET A C 1
ATOM 560 O O . MET A 1 70 ? 11.149 6.513 -15.173 1.00 93.12 70 MET A O 1
ATOM 564 N N . SER A 1 71 ? 11.713 5.600 -13.215 1.00 94.38 71 SER A N 1
ATOM 565 C CA . SER A 1 71 ? 13.165 5.570 -13.430 1.00 94.38 71 SER A CA 1
ATOM 566 C C . SER A 1 71 ? 13.839 4.662 -12.399 1.00 94.38 71 SER A C 1
ATOM 568 O O . SER A 1 71 ? 13.243 4.359 -11.364 1.00 94.38 71 SER A O 1
ATOM 570 N N . ASP A 1 72 ? 15.109 4.309 -12.610 1.00 95.44 72 ASP A N 1
ATOM 571 C CA . ASP A 1 72 ? 15.876 3.494 -11.654 1.00 95.44 72 ASP A CA 1
ATOM 572 C C . ASP A 1 72 ? 16.060 4.191 -10.300 1.00 95.44 72 ASP A C 1
ATOM 574 O O . ASP A 1 72 ? 16.003 3.559 -9.245 1.00 95.44 72 ASP A O 1
ATOM 578 N N . LYS A 1 73 ? 16.214 5.522 -10.300 1.00 96.38 73 LYS A N 1
ATOM 579 C CA . LYS A 1 73 ? 16.276 6.300 -9.056 1.00 96.38 73 LYS A CA 1
ATOM 580 C C . LYS A 1 73 ? 14.948 6.242 -8.296 1.00 96.38 73 LYS A C 1
ATOM 582 O O . LYS A 1 73 ? 14.960 6.135 -7.071 1.00 96.38 73 LYS A O 1
ATOM 587 N N . HIS A 1 74 ? 13.818 6.293 -9.007 1.00 96.25 74 HIS A N 1
ATOM 588 C CA . HIS A 1 74 ? 12.501 6.125 -8.392 1.00 96.25 74 HIS A CA 1
ATOM 589 C C . HIS A 1 74 ? 12.338 4.701 -7.833 1.00 96.25 74 HIS A C 1
ATOM 591 O O . HIS A 1 74 ? 11.920 4.553 -6.687 1.00 96.25 74 HIS A O 1
ATOM 597 N N . ALA A 1 75 ? 12.773 3.677 -8.576 1.00 97.44 75 ALA A N 1
ATOM 598 C CA . ALA A 1 75 ? 12.749 2.280 -8.139 1.00 97.44 75 ALA A CA 1
ATOM 599 C C . ALA A 1 75 ? 13.536 2.052 -6.834 1.00 97.44 75 ALA A C 1
ATOM 601 O O . ALA A 1 75 ? 13.042 1.399 -5.919 1.00 97.44 75 ALA A O 1
ATOM 602 N N . ILE A 1 76 ? 1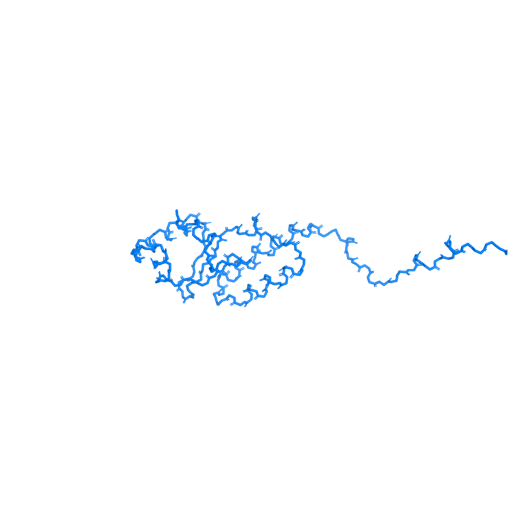4.724 2.655 -6.689 1.00 97.75 76 ILE A N 1
ATOM 603 C CA . ILE A 1 76 ? 15.494 2.608 -5.431 1.00 97.75 76 ILE A CA 1
ATOM 604 C C . ILE A 1 76 ? 14.694 3.209 -4.265 1.00 97.75 76 ILE A C 1
ATOM 606 O O . ILE A 1 76 ? 14.720 2.675 -3.157 1.00 97.75 76 ILE A O 1
ATOM 610 N N . GLY A 1 77 ? 13.989 4.318 -4.503 1.00 97.94 77 GLY A N 1
ATOM 611 C CA . GLY A 1 77 ? 13.114 4.936 -3.508 1.00 97.94 77 GLY A CA 1
ATOM 612 C C . GLY A 1 77 ? 11.980 4.007 -3.077 1.00 97.94 77 GLY A C 1
ATOM 613 O O . GLY A 1 77 ? 11.773 3.823 -1.881 1.00 97.94 77 GLY A O 1
ATOM 614 N N . ILE A 1 78 ? 11.308 3.370 -4.038 1.00 98.19 78 ILE A N 1
ATOM 615 C CA . ILE A 1 78 ? 10.230 2.409 -3.775 1.00 98.19 78 ILE A CA 1
ATOM 616 C C . ILE A 1 78 ? 10.745 1.222 -2.953 1.00 98.19 78 ILE A C 1
ATOM 618 O O . ILE A 1 78 ? 10.163 0.920 -1.917 1.00 98.19 78 ILE A O 1
ATOM 622 N N . ARG A 1 79 ? 11.882 0.611 -3.318 1.00 98.12 79 ARG A N 1
ATOM 623 C CA . ARG A 1 79 ? 12.465 -0.508 -2.548 1.00 98.12 79 ARG A CA 1
ATOM 624 C C . ARG A 1 79 ? 12.748 -0.156 -1.091 1.00 98.12 79 ARG A C 1
ATOM 626 O O . ARG A 1 79 ? 12.545 -0.985 -0.211 1.00 98.12 79 ARG A O 1
ATOM 633 N N . ARG A 1 80 ? 13.185 1.078 -0.816 1.00 98.12 80 ARG A N 1
ATOM 634 C CA . ARG A 1 80 ? 13.377 1.550 0.566 1.00 98.12 80 ARG A CA 1
ATOM 635 C C . ARG A 1 80 ? 12.057 1.603 1.327 1.00 98.12 80 ARG A C 1
ATOM 637 O O . ARG A 1 80 ? 12.014 1.156 2.468 1.00 98.12 80 ARG A O 1
ATOM 644 N N . VAL A 1 81 ? 10.998 2.110 0.696 1.00 97.75 81 VAL A N 1
ATOM 645 C CA . VAL A 1 81 ? 9.654 2.122 1.292 1.00 97.75 81 VAL A CA 1
ATOM 646 C C . VAL A 1 81 ? 9.181 0.694 1.562 1.00 97.75 81 VAL A C 1
ATOM 648 O O . VAL A 1 81 ? 8.769 0.412 2.681 1.00 97.75 81 VAL A O 1
ATOM 651 N N . ILE A 1 82 ? 9.328 -0.217 0.593 1.00 98.19 82 ILE A N 1
ATOM 652 C CA . ILE A 1 82 ? 8.962 -1.633 0.745 1.00 98.19 82 ILE A CA 1
ATOM 653 C C . ILE A 1 82 ? 9.715 -2.269 1.919 1.00 98.19 82 ILE A C 1
ATOM 655 O O . ILE A 1 82 ? 9.097 -2.858 2.798 1.00 98.19 82 ILE A O 1
ATOM 659 N N . SER A 1 83 ? 11.034 -2.073 2.011 1.00 97.56 83 SER A N 1
ATOM 660 C CA . SER A 1 83 ? 11.847 -2.641 3.098 1.00 97.56 83 SER A CA 1
ATOM 661 C C . SER A 1 83 ? 11.454 -2.162 4.501 1.00 97.56 83 SER A C 1
ATOM 663 O O . SER A 1 83 ? 11.777 -2.825 5.483 1.00 97.56 83 SER A O 1
ATOM 665 N N . ALA A 1 84 ? 10.764 -1.021 4.600 1.00 97.25 84 ALA A N 1
ATOM 666 C CA . ALA A 1 84 ? 10.304 -0.442 5.857 1.00 97.25 84 ALA A CA 1
ATOM 667 C C . ALA A 1 84 ? 8.875 -0.876 6.243 1.00 97.25 84 ALA A C 1
ATOM 669 O O . ALA A 1 84 ? 8.394 -0.483 7.305 1.00 97.25 84 ALA A O 1
ATOM 670 N N . ILE A 1 85 ? 8.183 -1.661 5.406 1.00 97.81 85 ILE A N 1
ATOM 671 C CA . ILE A 1 85 ? 6.847 -2.191 5.711 1.00 97.81 85 ILE A CA 1
ATOM 672 C C . ILE A 1 85 ? 6.951 -3.151 6.897 1.00 97.81 85 ILE A C 1
ATOM 674 O O . ILE A 1 85 ? 7.631 -4.162 6.798 1.00 97.81 85 ILE A O 1
ATOM 678 N N . GLU A 1 86 ? 6.250 -2.884 7.996 1.00 97.44 86 GLU A N 1
ATOM 679 C CA . GLU A 1 86 ? 6.318 -3.703 9.218 1.00 97.44 86 GLU A CA 1
ATOM 680 C C . GLU A 1 86 ? 5.756 -5.123 9.028 1.00 97.44 86 GLU A C 1
ATOM 682 O O . GLU A 1 86 ? 6.310 -6.083 9.553 1.00 97.44 86 GLU A O 1
ATOM 687 N N . SER A 1 87 ? 4.684 -5.268 8.245 1.00 98.19 87 SER A N 1
ATOM 688 C CA . SER A 1 87 ? 4.061 -6.563 7.962 1.00 98.19 87 SER A CA 1
ATOM 689 C C . SER A 1 87 ? 4.879 -7.375 6.966 1.00 98.19 87 SER A C 1
ATOM 691 O O . SER A 1 87 ? 4.937 -7.010 5.794 1.00 98.19 87 SER A O 1
ATOM 693 N N . ASP A 1 88 ? 5.456 -8.497 7.392 1.00 97.94 88 ASP A N 1
ATOM 694 C CA . ASP A 1 88 ? 6.233 -9.357 6.490 1.00 97.94 88 ASP A CA 1
ATOM 695 C C . ASP A 1 88 ? 5.361 -9.960 5.375 1.00 97.94 88 ASP A C 1
ATOM 697 O O . ASP A 1 88 ? 5.783 -9.982 4.222 1.00 97.94 88 ASP A O 1
ATOM 701 N N . VAL A 1 89 ? 4.115 -10.347 5.681 1.00 97.44 89 VAL A N 1
ATOM 702 C CA . VAL A 1 89 ? 3.171 -1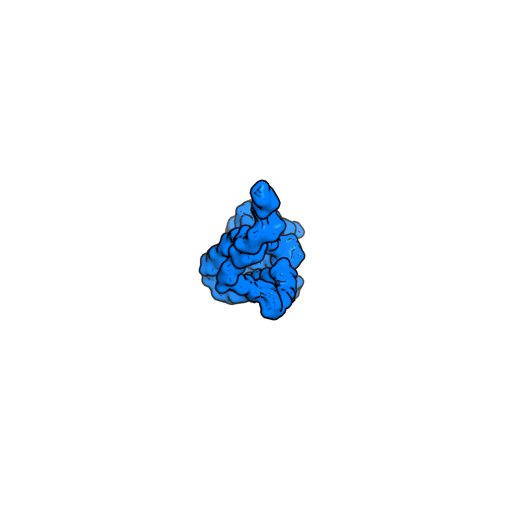0.906 4.691 1.00 97.44 89 VAL A CA 1
ATOM 703 C C . VAL A 1 89 ? 2.838 -9.884 3.606 1.00 97.44 89 VAL A C 1
ATOM 705 O O . VAL A 1 89 ? 2.834 -10.205 2.418 1.00 97.44 89 VAL A O 1
ATOM 708 N N . ILE A 1 90 ? 2.566 -8.636 3.998 1.00 98.25 90 ILE A N 1
ATOM 709 C CA . ILE A 1 90 ? 2.314 -7.576 3.021 1.00 98.25 90 ILE A CA 1
ATOM 710 C C . ILE A 1 90 ? 3.610 -7.219 2.294 1.00 98.25 90 ILE A C 1
ATOM 712 O O . ILE A 1 90 ? 3.589 -7.088 1.076 1.00 98.25 90 ILE A O 1
ATOM 716 N N . ARG A 1 91 ? 4.742 -7.106 3.000 1.00 98.56 91 ARG A N 1
ATOM 717 C CA . ARG A 1 91 ? 6.041 -6.765 2.407 1.00 98.56 91 ARG A CA 1
ATOM 718 C C . ARG A 1 91 ? 6.421 -7.731 1.293 1.00 98.56 91 ARG A C 1
ATOM 720 O O . ARG A 1 91 ? 6.719 -7.266 0.200 1.00 98.56 91 ARG A O 1
ATOM 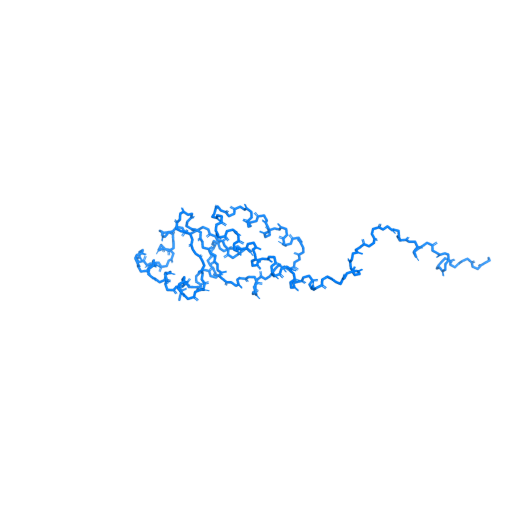727 N N . GLU A 1 92 ? 6.367 -9.036 1.555 1.00 98.38 92 GLU A N 1
ATOM 728 C CA . GLU A 1 92 ? 6.686 -10.081 0.576 1.00 98.38 92 GLU A CA 1
ATOM 729 C C . GLU A 1 92 ? 5.829 -9.934 -0.685 1.00 98.38 92 GLU A C 1
ATOM 731 O O . GLU A 1 92 ? 6.332 -9.968 -1.807 1.00 98.38 92 GLU A O 1
ATOM 736 N N . LYS A 1 93 ? 4.532 -9.682 -0.500 1.00 97.94 93 LYS A N 1
ATOM 737 C CA . LYS A 1 93 ? 3.597 -9.484 -1.602 1.00 97.94 93 LYS A CA 1
ATOM 738 C C . LYS A 1 93 ? 3.880 -8.211 -2.407 1.00 97.94 93 LYS A C 1
ATOM 740 O O . LYS A 1 93 ? 3.929 -8.272 -3.633 1.00 97.94 93 LYS A O 1
ATOM 745 N N . VAL A 1 94 ? 4.094 -7.072 -1.742 1.00 98.31 94 VAL A N 1
ATOM 746 C CA . VAL A 1 94 ? 4.423 -5.805 -2.420 1.00 98.31 94 VAL A CA 1
ATOM 747 C C . VAL A 1 94 ? 5.755 -5.917 -3.160 1.00 98.31 94 VAL A C 1
ATOM 749 O O . VAL A 1 94 ? 5.878 -5.405 -4.270 1.00 98.31 94 VAL A O 1
ATOM 752 N N . GLU A 1 95 ? 6.744 -6.593 -2.575 1.00 98.44 95 GLU A N 1
ATOM 753 C CA . GLU A 1 95 ? 8.045 -6.835 -3.200 1.00 98.44 95 GLU A CA 1
ATOM 754 C C . GLU A 1 95 ? 7.916 -7.710 -4.452 1.00 98.44 95 GLU A C 1
ATOM 756 O O . GLU A 1 95 ? 8.459 -7.354 -5.499 1.00 98.44 95 GLU A O 1
ATOM 761 N N . ALA A 1 96 ? 7.139 -8.795 -4.387 1.00 98.06 96 ALA A N 1
ATOM 762 C CA . ALA A 1 96 ? 6.875 -9.654 -5.539 1.00 98.06 96 ALA A CA 1
ATOM 763 C C . ALA A 1 96 ? 6.190 -8.891 -6.689 1.00 98.06 96 ALA A C 1
ATOM 765 O O . ALA A 1 96 ? 6.647 -8.958 -7.834 1.00 98.06 96 ALA A O 1
ATOM 766 N N . ASP A 1 97 ? 5.142 -8.118 -6.388 1.00 98.06 97 ASP A N 1
ATOM 767 C CA . ASP A 1 97 ? 4.424 -7.318 -7.387 1.00 98.06 97 ASP A CA 1
ATOM 768 C C . ASP A 1 97 ? 5.310 -6.205 -7.970 1.00 98.06 97 ASP A C 1
ATOM 770 O O . ASP A 1 97 ? 5.262 -5.918 -9.173 1.00 98.06 97 ASP A O 1
ATOM 774 N N . PHE A 1 98 ? 6.154 -5.590 -7.137 1.00 98.06 98 PHE A N 1
ATOM 775 C CA . PHE A 1 98 ? 7.100 -4.571 -7.574 1.00 98.06 98 PHE A CA 1
ATOM 776 C C . PHE A 1 98 ? 8.153 -5.143 -8.522 1.00 98.06 98 PHE A C 1
ATOM 778 O O . PHE A 1 98 ? 8.379 -4.578 -9.593 1.00 98.06 98 PHE A O 1
ATOM 785 N N . GLU A 1 99 ? 8.784 -6.267 -8.179 1.00 96.88 99 GLU A N 1
ATOM 786 C CA . GLU A 1 99 ? 9.817 -6.846 -9.039 1.00 96.88 99 GLU A CA 1
ATOM 787 C C . GLU A 1 99 ? 9.234 -7.410 -10.339 1.00 96.88 99 GLU A C 1
ATOM 789 O O . GLU A 1 99 ? 9.844 -7.250 -11.398 1.00 96.88 99 GLU A O 1
ATOM 794 N N . ALA A 1 100 ? 8.012 -7.955 -10.316 1.00 95.56 100 ALA A N 1
ATOM 795 C CA . ALA A 1 100 ? 7.291 -8.294 -11.541 1.00 95.56 100 ALA A CA 1
ATOM 796 C C . ALA A 1 100 ? 7.099 -7.058 -12.444 1.00 95.56 100 ALA A C 1
ATOM 798 O O . ALA A 1 100 ? 7.340 -7.120 -13.654 1.00 95.56 100 ALA A O 1
ATOM 799 N N . SER A 1 101 ? 6.739 -5.909 -11.862 1.00 95.75 101 SER A N 1
ATOM 800 C CA . SER A 1 101 ? 6.652 -4.647 -12.600 1.00 95.75 101 SER A CA 1
ATOM 801 C C . SER A 1 101 ? 8.012 -4.150 -13.098 1.00 95.75 101 SER A C 1
ATOM 803 O O . SER A 1 101 ? 8.077 -3.590 -14.192 1.00 95.75 101 SER A O 1
ATOM 805 N N . GLU A 1 102 ? 9.094 -4.320 -12.336 1.00 95.19 102 GLU A N 1
ATOM 806 C CA . GLU A 1 102 ? 10.439 -3.901 -12.745 1.00 95.19 102 GLU A CA 1
ATOM 807 C C . GLU A 1 102 ? 10.970 -4.737 -13.911 1.00 95.19 102 GLU A C 1
ATOM 809 O O . GLU A 1 102 ? 11.596 -4.178 -14.814 1.00 95.19 102 GLU A O 1
ATOM 814 N N . VAL A 1 103 ? 10.692 -6.044 -13.928 1.00 92.44 103 VAL A N 1
ATOM 815 C CA . VAL A 1 103 ? 11.008 -6.927 -15.062 1.00 92.44 103 VAL A CA 1
ATOM 816 C C . VAL A 1 103 ? 10.306 -6.438 -16.327 1.00 92.44 103 VAL A C 1
ATOM 818 O O . VAL A 1 103 ? 10.939 -6.309 -17.374 1.00 92.44 103 VAL A O 1
ATOM 821 N N . LEU A 1 104 ? 9.016 -6.099 -16.235 1.00 90.50 104 LEU A N 1
ATOM 822 C CA . LEU A 1 104 ? 8.269 -5.546 -17.367 1.00 90.50 104 LEU A CA 1
ATOM 823 C C . LEU A 1 104 ? 8.826 -4.185 -17.804 1.00 90.50 104 LEU A C 1
ATOM 825 O O . LEU A 1 104 ? 9.022 -3.954 -18.996 1.00 90.50 104 LEU A O 1
ATOM 829 N N . ARG A 1 105 ? 9.121 -3.296 -16.848 1.00 89.25 105 ARG A N 1
ATOM 830 C CA . ARG A 1 105 ? 9.618 -1.940 -17.119 1.00 89.25 105 ARG A CA 1
ATOM 831 C C . ARG A 1 105 ? 10.989 -1.941 -17.788 1.00 89.25 105 ARG A C 1
ATOM 833 O O . ARG A 1 105 ? 11.224 -1.148 -18.695 1.00 89.25 105 ARG A O 1
ATOM 840 N N . LYS A 1 106 ? 11.908 -2.786 -17.320 1.00 87.06 106 LYS A N 1
ATOM 841 C CA . LYS A 1 106 ? 13.258 -2.907 -17.893 1.00 87.06 106 LYS A CA 1
ATOM 842 C C . LYS A 1 106 ? 13.254 -3.657 -19.225 1.00 87.06 106 LYS A C 1
ATOM 844 O O . LYS A 1 106 ? 14.261 -3.631 -19.927 1.00 87.06 106 LYS A O 1
ATOM 849 N N . GLY A 1 107 ? 12.122 -4.271 -19.579 1.00 72.06 107 GLY A N 1
ATOM 850 C CA . GLY A 1 107 ? 12.02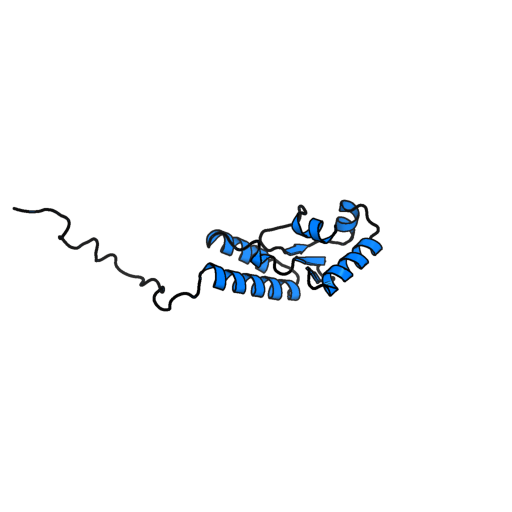1 -5.230 -20.664 1.00 72.06 107 GLY A CA 1
ATOM 851 C C . GLY A 1 107 ? 12.761 -6.516 -20.306 1.00 72.06 107 GLY A C 1
ATOM 852 O O . GLY A 1 107 ? 13.601 -6.547 -19.408 1.00 72.06 107 GLY A O 1
ATOM 853 N N . ILE A 1 108 ? 12.470 -7.596 -21.029 1.00 55.75 108 ILE A N 1
ATOM 854 C CA . ILE A 1 108 ? 13.353 -8.765 -21.064 1.00 55.75 108 ILE A CA 1
ATOM 855 C C . ILE A 1 108 ? 14.749 -8.231 -21.380 1.00 55.75 108 ILE A C 1
ATOM 857 O O . ILE A 1 108 ? 14.989 -7.785 -22.500 1.00 55.75 108 ILE A O 1
ATOM 861 N N . GLN A 1 109 ? 15.639 -8.216 -20.391 1.00 49.16 109 GLN A N 1
ATOM 862 C CA . GLN A 1 109 ? 17.006 -7.781 -20.597 1.00 49.16 109 GLN A CA 1
ATOM 863 C C . GLN A 1 109 ? 17.582 -8.730 -21.641 1.00 49.16 109 GLN A C 1
ATOM 865 O O . GLN A 1 109 ? 17.685 -9.937 -21.400 1.00 49.16 109 GLN A O 1
ATOM 870 N N . ASN A 1 110 ? 17.857 -8.216 -22.840 1.00 49.31 110 ASN A N 1
ATOM 871 C CA . ASN A 1 110 ? 18.512 -9.009 -23.860 1.00 49.31 110 ASN A CA 1
ATOM 872 C C . ASN A 1 110 ? 19.817 -9.504 -23.213 1.00 49.31 110 ASN A C 1
ATOM 874 O O . ASN A 1 110 ? 20.514 -8.687 -22.609 1.00 49.31 110 ASN A O 1
ATOM 878 N N . PRO A 1 111 ? 20.188 -10.793 -23.283 1.00 52.91 111 PRO A N 1
ATOM 879 C CA . PRO A 1 111 ? 21.446 -11.279 -22.707 1.00 52.91 111 PRO A CA 1
ATOM 880 C C . PRO A 1 111 ? 22.699 -10.537 -23.213 1.00 52.91 111 PRO A C 1
ATOM 882 O O . PRO A 1 111 ? 23.790 -10.745 -22.692 1.00 52.91 111 PRO A O 1
ATOM 885 N N . LEU A 1 112 ? 22.545 -9.682 -24.229 1.00 55.38 112 LEU A N 1
ATOM 886 C CA . LEU A 1 112 ? 23.557 -8.797 -24.797 1.00 55.38 112 LEU A CA 1
ATOM 887 C C . LEU A 1 112 ? 23.602 -7.387 -24.163 1.00 55.38 112 LEU A C 1
ATOM 889 O O . LEU A 1 112 ? 24.551 -6.657 -24.428 1.00 55.38 112 LEU A O 1
ATOM 893 N N . ASP A 1 113 ? 22.629 -7.012 -23.323 1.00 52.78 113 ASP A N 1
ATOM 894 C CA . ASP A 1 113 ? 22.555 -5.717 -22.616 1.00 52.78 113 ASP A CA 1
ATOM 895 C C . ASP A 1 113 ? 23.352 -5.701 -21.301 1.00 52.78 113 ASP A C 1
ATOM 897 O O . ASP A 1 113 ? 23.303 -4.732 -20.536 1.00 52.78 113 ASP A O 1
ATOM 901 N N . VAL A 1 114 ? 24.134 -6.751 -21.024 1.00 53.38 114 VAL A N 1
ATOM 902 C CA . VAL A 1 114 ? 25.230 -6.633 -20.063 1.00 53.38 114 VAL A CA 1
ATOM 903 C C . VAL A 1 114 ? 26.175 -5.552 -20.571 1.00 53.38 114 VAL A C 1
ATOM 905 O O . VAL A 1 114 ? 26.883 -5.730 -21.560 1.00 53.38 114 VAL A O 1
ATOM 908 N N . SER A 1 115 ? 26.181 -4.410 -19.886 1.00 45.75 115 SER A N 1
ATOM 909 C CA . SER A 1 115 ? 27.193 -3.379 -20.067 1.00 45.75 115 SER A CA 1
ATOM 910 C C . SER A 1 115 ? 28.564 -4.042 -20.023 1.00 45.75 115 SER A C 1
ATOM 912 O O . SER A 1 115 ? 29.043 -4.425 -18.953 1.00 45.75 115 SER A O 1
ATOM 914 N N . PHE A 1 116 ? 29.209 -4.168 -21.182 1.00 47.16 116 PHE A N 1
ATOM 915 C CA . PHE A 1 116 ? 30.636 -4.421 -21.250 1.00 47.16 116 PHE A CA 1
ATOM 916 C C . PHE A 1 116 ? 31.323 -3.227 -20.590 1.00 47.16 116 PHE A C 1
ATOM 918 O O . PHE A 1 116 ? 31.605 -2.199 -21.204 1.00 47.16 116 PHE A O 1
ATOM 925 N N . SER A 1 117 ? 31.564 -3.358 -19.292 1.00 46.38 117 SER A N 1
ATOM 926 C CA . SER A 1 117 ? 32.510 -2.541 -18.560 1.00 46.38 117 SER A CA 1
ATOM 927 C C . SER A 1 117 ? 33.899 -2.819 -19.127 1.00 46.38 117 SER A C 1
ATOM 929 O O . SER A 1 117 ? 34.585 -3.720 -18.653 1.00 46.38 117 SER A O 1
ATOM 931 N N . ASN A 1 118 ? 34.295 -2.079 -20.165 1.00 42.75 118 ASN A N 1
ATOM 932 C CA . ASN A 1 118 ? 35.585 -1.388 -20.254 1.00 42.75 118 ASN A CA 1
ATOM 933 C C . ASN A 1 118 ? 35.873 -0.911 -21.680 1.00 42.75 118 ASN A C 1
ATOM 935 O O . ASN A 1 118 ? 35.985 -1.700 -22.612 1.00 42.75 118 ASN A O 1
ATOM 939 N N . GLY A 1 119 ? 36.152 0.388 -21.796 1.00 42.09 119 GLY A N 1
ATOM 940 C CA . GLY A 1 119 ? 36.966 0.926 -22.880 1.00 42.09 119 GLY A CA 1
ATOM 941 C C . GLY A 1 119 ? 36.174 1.537 -24.026 1.00 42.09 119 GLY A C 1
ATOM 942 O O . GLY A 1 119 ? 35.965 0.921 -25.066 1.00 42.09 119 GLY A O 1
ATOM 943 N N . SER A 1 120 ? 35.874 2.829 -23.903 1.00 51.56 120 SER A N 1
ATOM 944 C CA . SER A 1 120 ? 35.678 3.717 -25.048 1.00 51.56 120 SER A CA 1
ATOM 945 C C . SER A 1 120 ? 36.977 3.790 -25.877 1.00 51.56 120 SER A C 1
ATOM 947 O O . SER A 1 120 ? 37.741 4.752 -25.785 1.00 51.56 120 SER A O 1
ATOM 949 N N . HIS A 1 121 ? 37.268 2.747 -26.656 1.00 55.91 121 HIS A N 1
ATOM 950 C CA . HIS A 1 121 ? 38.426 2.677 -27.554 1.00 55.91 121 HIS A CA 1
ATOM 951 C C . HIS A 1 121 ? 38.075 3.114 -28.989 1.00 55.91 121 HIS A C 1
ATOM 953 O O . HIS A 1 121 ? 38.964 3.361 -29.800 1.00 55.91 121 HIS A O 1
ATOM 959 N N . LEU A 1 122 ? 36.782 3.287 -29.291 1.00 50.62 122 LEU A N 1
ATOM 960 C CA . LEU A 1 122 ? 36.295 3.757 -30.595 1.00 50.62 122 LEU A CA 1
ATOM 961 C C . LEU A 1 122 ? 36.280 5.289 -30.733 1.00 50.62 122 LEU A C 1
ATOM 963 O O . LEU A 1 122 ? 36.175 5.805 -31.838 1.00 50.62 122 LEU A O 1
ATOM 967 N N . LEU A 1 123 ? 36.464 6.027 -29.633 1.00 50.31 123 LEU A N 1
ATOM 968 C CA . LEU A 1 123 ? 36.633 7.489 -29.647 1.00 50.31 123 LEU A CA 1
ATOM 969 C C . LEU A 1 123 ? 38.109 7.926 -29.723 1.00 50.31 123 LEU A C 1
ATOM 971 O O . LEU A 1 123 ? 38.396 9.118 -29.726 1.00 50.31 123 LEU A O 1
ATOM 975 N N . LYS A 1 124 ? 39.052 6.973 -29.780 1.00 50.84 124 LYS A N 1
ATOM 976 C CA . LYS A 1 124 ? 40.504 7.229 -29.858 1.00 50.84 124 LYS A CA 1
ATOM 977 C C . LYS A 1 124 ? 41.150 6.784 -31.171 1.00 50.84 124 LYS A C 1
ATOM 979 O O . LYS A 1 124 ? 42.369 6.859 -31.300 1.00 50.84 124 LYS A O 1
ATOM 984 N N . SER A 1 125 ? 40.383 6.324 -32.158 1.00 50.50 125 SER A N 1
ATOM 985 C CA . SER A 1 125 ? 40.945 6.119 -33.492 1.00 50.50 125 SER A CA 1
ATOM 986 C C . SER A 1 125 ? 41.142 7.473 -34.174 1.00 50.50 125 SER A C 1
ATOM 988 O O . SER A 1 125 ? 40.193 8.249 -34.274 1.00 50.50 125 SER A O 1
ATOM 990 N N . ASN A 1 126 ? 42.348 7.708 -34.701 1.00 53.03 126 ASN A N 1
ATOM 991 C CA . ASN A 1 126 ? 42.789 8.864 -35.509 1.00 53.03 126 ASN A CA 1
ATOM 992 C C . ASN A 1 126 ? 41.947 9.141 -36.778 1.00 53.03 126 ASN A C 1
ATOM 994 O O . ASN A 1 126 ? 42.360 9.897 -37.649 1.00 53.03 126 ASN A O 1
ATOM 998 N N . PHE A 1 127 ? 40.777 8.522 -36.908 1.00 56.22 127 PHE A N 1
ATOM 999 C CA . PHE A 1 127 ? 39.870 8.655 -38.036 1.00 56.22 127 PHE A CA 1
ATOM 1000 C C . PHE A 1 127 ? 39.096 9.989 -38.028 1.00 56.22 127 PHE A C 1
ATOM 1002 O O . PHE A 1 127 ? 38.544 10.369 -39.052 1.00 56.22 127 PHE A O 1
ATOM 1009 N N . MET A 1 128 ? 39.079 10.722 -36.903 1.00 52.53 128 MET A N 1
ATOM 1010 C CA . MET A 1 128 ? 38.376 12.015 -36.770 1.00 52.53 128 MET A CA 1
ATOM 1011 C C . MET A 1 128 ? 39.279 13.225 -36.481 1.00 52.53 128 MET A C 1
ATOM 1013 O O . MET A 1 128 ? 38.812 14.360 -36.520 1.00 52.53 128 MET A O 1
ATOM 1017 N N . THR A 1 129 ? 40.576 13.037 -36.237 1.00 54.53 129 THR A N 1
ATOM 1018 C CA . THR A 1 129 ? 41.537 14.147 -36.166 1.00 54.53 129 THR A CA 1
ATOM 1019 C C . THR A 1 129 ? 42.162 14.325 -37.538 1.00 54.53 129 THR A C 1
ATOM 1021 O O . THR A 1 129 ? 43.160 13.688 -37.865 1.00 54.53 129 THR A O 1
ATOM 1024 N N . GLY A 1 130 ? 41.554 15.188 -38.352 1.00 56.47 130 GLY A N 1
ATOM 1025 C CA . GLY A 1 130 ? 42.081 15.619 -39.644 1.00 56.47 130 GLY A CA 1
ATOM 1026 C C . GLY A 1 130 ? 43.486 16.216 -39.530 1.00 56.47 130 GLY A C 1
ATOM 1027 O O . GLY A 1 130 ? 43.655 17.428 -39.477 1.00 56.47 130 GLY A O 1
ATOM 1028 N N . ARG A 1 131 ? 44.504 15.356 -39.525 1.00 52.59 131 ARG A N 1
ATOM 1029 C CA . ARG A 1 131 ? 45.884 15.676 -39.886 1.00 52.59 131 ARG A CA 1
ATOM 1030 C C . ARG A 1 131 ? 46.159 15.061 -41.251 1.00 52.59 131 ARG A C 1
ATOM 1032 O O . ARG A 1 131 ? 46.794 14.018 -41.377 1.00 52.59 131 ARG A O 1
ATOM 1039 N N . ALA A 1 132 ? 45.649 15.730 -42.278 1.00 47.53 132 ALA A N 1
ATOM 1040 C CA . ALA A 1 132 ? 46.336 15.755 -43.554 1.00 47.53 132 ALA A CA 1
ATOM 1041 C C . ALA A 1 132 ? 47.486 16.762 -43.401 1.00 47.53 132 ALA A C 1
ATOM 1043 O O . ALA A 1 132 ? 47.216 17.919 -43.111 1.00 47.53 132 ALA A O 1
ATOM 1044 N N . ARG A 1 133 ? 48.714 16.237 -43.504 1.00 46.22 133 ARG A N 1
ATOM 1045 C CA . ARG A 1 133 ? 50.005 16.897 -43.782 1.00 46.22 133 ARG A CA 1
ATOM 1046 C C . ARG A 1 133 ? 50.212 18.324 -43.276 1.00 46.22 133 ARG A C 1
ATOM 1048 O O . ARG A 1 133 ? 49.641 19.257 -43.871 1.00 46.22 133 ARG A O 1
#

Secondary structure (DSSP, 8-state):
-HHHHHHHSTT--TTSEEE--HHHHHHHHT--HHHHHHHHHHHHHTTSEEEETTTTEEEETTHHHHS--SSHHHHHHHHHHHHT-S-HHHHHHHHHHHHHHHHHHH-S--TT-S---S---TTSSTTSS----

Mean predicted aligned error: 9.73 Å

pLDDT: mean 87.19, std 18.27, range [42.09, 98.56]

Solvent-accessible surface area (backbone atoms only — not comparable to full-atom values): 8088 Å² total; per-residue (Å²): 109,70,68,60,45,66,75,68,42,91,70,56,50,82,68,38,50,37,73,57,52,63,69,58,57,18,60,78,68,74,43,57,56,68,58,50,52,54,56,49,48,55,34,42,78,63,64,51,30,48,76,41,80,92,63,26,34,39,33,46,52,70,40,39,83,78,52,53,71,88,43,73,72,49,39,56,54,34,52,54,55,46,74,65,45,83,42,62,74,58,29,55,51,50,50,53,50,45,50,56,37,48,47,62,72,68,39,83,71,53,92,78,70,63,78,78,88,73,76,85,61,82,82,68,55,76,87,78,63,88,75,76,132

Radius of gyration: 22.93 Å; Cα contacts (8 Å, |Δi|>4): 121; chains: 1; bounding box: 69×28×58 Å